Protein AF-A0A2D6VJ43-F1 (afdb_monomer)

Radius of gyration: 19.35 Å; Cα contacts (8 Å, |Δi|>4): 273; chains: 1; bounding box: 41×40×66 Å

Foldseek 3Di:
DDDDPFDKDWDWDADPVRDIDIDIDTDDPPDDDPPDPPDPPPPDPDDQDQQADFDQDVNFTQGLLGRFAADPVQWDAHPQQGIWHDDGRQWIQHPQQGIWGWRDDPDQKIWIADPVQGTWIDHSVGPVWTQRPVVRWIKGWDADPVRDIWIATPVVRDID

Sequence (160 aa):
GRALPALLINVKLSDEWNASIKKTFEIVVTAKPTAHDRNQTVDSNETITDGNQTVIEDGNFSAWWGTKKPSADGWVIDSAMGTFRPHENGWFYHLHLGWLYAAPIEDDSLWIWSKEHRWLWTRRDIFPFAYRSEDANWLYFFLRSDGSFHIFNYATESYE

Secondary structure (DSSP, 8-state):
------EEEEEEEE-TT--EEEEEEEEP--PPP--------S-S------TT--EEETTEEEBTTBS----TTS-EEETTTEEEEE-STTEEEETTTEEEEEEE-STTEEEEEETTTEEEEEETTTTTEEEETTTTEEEEEEE-TTS-EEEEETTTTEE-

Mean predicted aligned error: 11.47 Å

Structure (mmCIF, N/CA/C/O backbone):
data_AF-A0A2D6VJ43-F1
#
_entry.id   AF-A0A2D6VJ43-F1
#
loop_
_atom_site.group_PDB
_atom_site.id
_atom_site.type_symbol
_atom_site.label_atom_id
_atom_site.label_alt_id
_atom_site.label_comp_id
_atom_site.label_asym_id
_atom_site.label_entity_id
_atom_site.label_seq_id
_atom_site.pdbx_PDB_ins_code
_atom_site.Cartn_x
_atom_site.Cartn_y
_atom_site.Cartn_z
_atom_site.occupancy
_atom_site.B_iso_or_equiv
_atom_site.auth_seq_id
_atom_site.auth_comp_id
_atom_site.auth_asym_id
_atom_site.auth_atom_id
_atom_site.pdbx_PDB_model_num
ATOM 1 N N . GLY A 1 1 ? -8.266 14.993 -3.863 1.00 34.50 1 GLY A N 1
ATOM 2 C CA . GLY A 1 1 ? -8.352 13.648 -3.268 1.00 34.50 1 GLY A CA 1
ATOM 3 C C . GLY A 1 1 ? -9.810 13.319 -3.079 1.00 34.50 1 GLY A C 1
ATOM 4 O O . GLY A 1 1 ? -10.540 14.175 -2.597 1.00 34.50 1 GLY A O 1
ATOM 5 N N . ARG A 1 2 ? -10.264 12.153 -3.538 1.00 31.20 2 ARG A N 1
ATOM 6 C CA . ARG A 1 2 ? -11.651 11.724 -3.349 1.00 31.20 2 ARG A CA 1
ATOM 7 C C . ARG A 1 2 ? -11.779 11.299 -1.885 1.00 31.20 2 ARG A C 1
ATOM 9 O O . ARG A 1 2 ? -11.242 10.266 -1.510 1.00 31.20 2 ARG A O 1
ATOM 16 N N . ALA A 1 3 ? -12.394 12.132 -1.048 1.00 38.69 3 ALA A N 1
ATOM 17 C CA . ALA A 1 3 ? -12.787 11.701 0.286 1.00 38.69 3 ALA A CA 1
ATOM 18 C C . ALA A 1 3 ? -13.842 10.607 0.097 1.00 38.69 3 ALA A C 1
ATOM 20 O O . ALA A 1 3 ? -14.895 10.860 -0.495 1.00 38.69 3 ALA A O 1
ATOM 21 N N . LEU A 1 4 ? -13.531 9.379 0.511 1.00 47.34 4 LEU A N 1
ATOM 22 C CA . LEU A 1 4 ? -14.548 8.340 0.613 1.00 47.34 4 LEU A CA 1
ATOM 23 C C . LEU A 1 4 ? -15.606 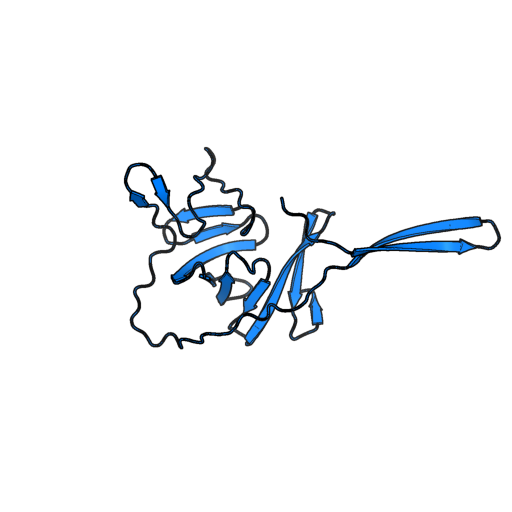8.817 1.622 1.00 47.34 4 LEU A C 1
ATOM 25 O O . LEU A 1 4 ? -15.256 9.537 2.562 1.00 47.34 4 LEU A O 1
ATOM 29 N N . PRO A 1 5 ? -16.891 8.472 1.442 1.00 45.47 5 PRO A N 1
ATOM 30 C CA . PRO A 1 5 ? -17.927 8.832 2.398 1.00 45.47 5 PRO A CA 1
ATOM 31 C C . PRO A 1 5 ? -17.664 8.098 3.721 1.00 45.47 5 PRO A C 1
ATOM 33 O O . PRO A 1 5 ? -18.101 6.968 3.916 1.00 45.47 5 PRO A O 1
ATOM 36 N N . ALA A 1 6 ? -16.920 8.731 4.626 1.00 50.88 6 ALA A N 1
ATOM 37 C CA . ALA A 1 6 ? -16.839 8.308 6.013 1.00 50.88 6 ALA A CA 1
ATOM 38 C C . ALA A 1 6 ? -18.153 8.716 6.682 1.00 50.88 6 ALA A C 1
ATOM 40 O O . ALA A 1 6 ? -18.485 9.903 6.755 1.00 50.88 6 ALA A O 1
ATOM 41 N N . LEU A 1 7 ? -18.929 7.738 7.146 1.00 66.12 7 LEU A N 1
ATOM 42 C CA . LEU A 1 7 ? -20.095 8.035 7.965 1.00 66.12 7 LEU A CA 1
ATOM 43 C C . LEU A 1 7 ? -19.584 8.410 9.359 1.00 66.12 7 LEU A C 1
ATOM 45 O O . LEU A 1 7 ? -18.997 7.590 10.057 1.00 66.12 7 LEU A O 1
ATOM 49 N N . LEU A 1 8 ? -19.783 9.661 9.761 1.00 72.50 8 LEU A N 1
ATOM 50 C CA . LEU A 1 8 ? -19.340 10.146 11.065 1.00 72.50 8 LEU A CA 1
ATOM 51 C C . LEU A 1 8 ? -20.417 9.879 12.118 1.00 72.50 8 LEU A C 1
ATOM 53 O O . LEU A 1 8 ? -21.515 10.432 12.040 1.00 72.50 8 LEU A O 1
ATOM 57 N N . ILE A 1 9 ? -20.093 9.087 13.140 1.00 78.25 9 ILE A N 1
ATOM 58 C CA . ILE A 1 9 ? -20.913 9.000 14.351 1.00 78.25 9 ILE A CA 1
ATOM 59 C C . ILE A 1 9 ? -20.396 10.019 15.354 1.00 78.25 9 ILE A C 1
ATOM 61 O O . ILE A 1 9 ? -19.268 9.926 15.827 1.00 78.25 9 ILE A O 1
ATOM 65 N N . ASN A 1 10 ? -21.257 10.955 15.742 1.00 83.50 10 ASN A N 1
ATOM 66 C CA . ASN A 1 10 ? -20.998 11.860 16.853 1.00 83.50 10 ASN A CA 1
ATOM 67 C C . ASN A 1 10 ? -21.674 11.316 18.114 1.00 83.50 10 ASN A C 1
ATOM 69 O O . ASN A 1 10 ? -22.899 11.324 18.214 1.00 83.50 10 ASN A O 1
ATOM 73 N N . VAL A 1 11 ? -20.883 10.867 19.085 1.00 85.31 11 VAL A N 1
ATOM 74 C CA . VAL A 1 11 ? -21.373 10.446 20.402 1.00 85.31 11 VAL A CA 1
ATOM 75 C C . VAL A 1 11 ? -21.175 11.594 21.382 1.00 85.31 11 VAL A C 1
ATOM 77 O O . VAL A 1 11 ? -20.062 12.100 21.536 1.00 85.31 11 VAL A O 1
ATOM 80 N N . LYS A 1 12 ? -22.252 12.002 22.059 1.00 90.62 12 LYS A N 1
ATOM 81 C CA . LYS A 1 12 ? -22.214 12.933 23.191 1.00 90.62 12 LYS A CA 1
ATOM 82 C C . LYS A 1 12 ? -22.754 12.216 24.422 1.00 90.62 12 LYS A C 1
ATOM 84 O O . LYS A 1 12 ? -23.893 11.763 24.407 1.00 90.62 12 LYS A O 1
ATOM 89 N N . LEU A 1 13 ? -21.954 12.152 25.477 1.00 85.38 13 LEU A N 1
ATOM 90 C CA . LEU A 1 13 ? -22.396 11.724 26.801 1.00 85.38 13 LEU A CA 1
ATOM 91 C C . LEU A 1 13 ? -22.519 12.962 27.677 1.00 85.38 13 LEU A C 1
ATOM 93 O O . LEU A 1 13 ? -21.617 13.800 27.660 1.00 85.38 13 LEU A O 1
ATOM 97 N N . SER A 1 14 ? -23.626 13.075 28.404 1.00 93.44 14 SER A N 1
ATOM 98 C CA . SER A 1 14 ? -23.884 14.171 29.335 1.00 93.44 14 SER A CA 1
ATOM 99 C C . SER A 1 14 ? -24.331 13.642 30.688 1.00 93.44 14 SER A C 1
ATOM 101 O O . SER A 1 14 ? -25.013 12.621 30.739 1.00 93.44 14 SER A O 1
ATOM 103 N N . ASP A 1 15 ? -23.954 14.341 31.755 1.00 92.19 15 ASP A N 1
ATOM 104 C CA . ASP A 1 15 ? -24.470 14.094 33.101 1.00 92.19 15 ASP A CA 1
ATOM 105 C C . ASP A 1 15 ? -25.664 15.011 33.430 1.00 92.19 15 ASP A C 1
ATOM 107 O O . ASP A 1 15 ? -26.100 15.837 32.621 1.00 92.19 15 ASP A O 1
ATOM 111 N N . GLU A 1 16 ? -26.201 14.855 34.638 1.00 92.81 16 GLU A N 1
ATOM 112 C CA . GLU A 1 16 ? -27.303 15.655 35.189 1.00 92.81 16 GLU A CA 1
ATOM 113 C C . GLU A 1 16 ? -26.938 17.130 35.449 1.00 92.81 16 GLU A C 1
ATOM 115 O O . GLU A 1 16 ? -27.825 17.976 35.552 1.00 92.81 16 GLU A O 1
ATOM 120 N N . TRP A 1 17 ? -25.642 17.458 35.478 1.00 90.50 17 TRP A N 1
ATOM 121 C CA . TRP A 1 17 ? -25.103 18.813 35.638 1.00 90.50 17 TRP A CA 1
ATOM 122 C C . TRP A 1 17 ? -24.768 19.476 34.296 1.00 90.50 17 TRP A C 1
ATOM 124 O O . TRP A 1 17 ? -24.182 20.560 34.263 1.00 90.50 17 TRP A O 1
ATOM 134 N N . ASN A 1 18 ? -25.169 18.851 33.182 1.00 82.38 18 ASN A N 1
ATOM 135 C CA . ASN A 1 18 ? -24.934 19.311 31.815 1.00 82.38 18 ASN A CA 1
ATOM 136 C C . ASN A 1 18 ? -23.444 19.353 31.412 1.00 82.38 18 ASN A C 1
ATOM 138 O O . ASN A 1 18 ? -23.092 19.945 30.384 1.00 82.38 18 ASN A O 1
ATOM 142 N N . ALA A 1 19 ? -22.557 18.690 32.160 1.00 86.44 19 ALA A N 1
ATOM 143 C CA . ALA A 1 19 ? -21.216 18.396 31.676 1.00 86.44 19 ALA A CA 1
ATOM 144 C C . ALA A 1 19 ? -21.323 17.421 30.499 1.00 86.44 19 ALA A C 1
ATOM 146 O O . ALA A 1 19 ? -22.258 16.620 30.421 1.00 86.44 19 ALA A O 1
ATOM 147 N N . SER A 1 20 ? -20.409 17.502 29.526 1.00 87.25 20 SER A N 1
ATOM 148 C CA . SER A 1 20 ? -20.459 16.585 28.388 1.00 87.25 20 SER A CA 1
ATOM 149 C C . SER A 1 20 ? -19.110 16.245 27.789 1.00 87.25 20 SER A C 1
ATOM 151 O O . SER A 1 20 ? -18.242 17.107 27.670 1.00 87.25 20 SER A O 1
ATOM 153 N N . ILE A 1 21 ? -18.992 15.002 27.331 1.00 85.00 21 ILE A N 1
ATOM 154 C CA . ILE A 1 21 ? -17.886 14.520 26.508 1.00 85.00 21 ILE A CA 1
ATOM 155 C C . ILE A 1 21 ? -18.438 14.249 25.113 1.00 85.00 21 ILE A C 1
ATOM 157 O O . ILE A 1 21 ? -19.462 13.581 24.961 1.00 85.00 21 ILE A O 1
ATOM 161 N N . LYS A 1 22 ? -17.760 14.774 24.090 1.00 91.56 22 LYS A N 1
ATOM 162 C CA . LYS A 1 22 ? -18.073 14.522 22.681 1.00 91.56 22 LYS A CA 1
ATOM 163 C C . LYS A 1 22 ? -16.939 13.732 22.048 1.00 91.56 22 LYS A C 1
ATOM 165 O O . LYS A 1 22 ? -15.775 14.082 22.232 1.00 91.56 22 LYS A O 1
ATOM 170 N N . LYS A 1 23 ? -17.278 12.703 21.280 1.00 83.81 23 LYS A N 1
ATOM 171 C CA . LYS A 1 23 ? -16.324 11.959 20.463 1.00 83.81 23 LYS A CA 1
ATOM 172 C C . LYS A 1 23 ? -16.930 11.656 19.104 1.00 83.81 23 LYS A C 1
ATOM 174 O O . LYS A 1 23 ? -18.084 11.242 19.016 1.00 83.81 23 LYS A O 1
ATOM 179 N N . THR A 1 24 ? -16.138 11.866 18.065 1.00 78.12 24 THR A N 1
ATOM 180 C CA . THR A 1 24 ? -16.507 11.530 16.694 1.00 78.12 24 THR A CA 1
ATOM 181 C C . THR A 1 24 ? -15.785 10.250 16.302 1.00 78.12 24 THR A C 1
ATOM 183 O O . THR A 1 24 ? -14.581 10.119 16.520 1.00 78.12 24 THR A O 1
ATOM 186 N N . PHE A 1 25 ? -16.534 9.297 15.762 1.00 72.69 25 PHE A N 1
ATOM 187 C CA . PHE A 1 25 ? -16.031 8.044 15.221 1.00 72.69 25 PHE A CA 1
ATOM 188 C C . PHE A 1 25 ? -16.254 8.048 13.713 1.00 72.69 25 PHE A C 1
ATOM 190 O O . PHE A 1 25 ? -17.344 8.373 13.245 1.00 72.69 25 PHE A O 1
ATOM 197 N N . GLU A 1 26 ? -15.227 7.684 12.960 1.00 68.56 26 GLU A N 1
ATOM 198 C CA . GLU A 1 26 ? -15.333 7.452 11.524 1.00 68.56 26 GLU A CA 1
ATOM 199 C C . GLU A 1 26 ? -15.789 6.006 11.295 1.00 68.56 26 GLU A C 1
ATOM 201 O O . GLU A 1 26 ? -15.111 5.071 11.719 1.00 68.56 26 GLU A O 1
ATOM 206 N N . ILE A 1 27 ? -16.934 5.815 10.635 1.00 61.84 27 ILE A N 1
ATOM 207 C CA . ILE A 1 27 ? -17.303 4.529 10.042 1.00 61.84 27 ILE A CA 1
ATOM 208 C C . ILE A 1 27 ? -16.808 4.530 8.604 1.00 61.84 27 ILE A C 1
ATOM 210 O O . ILE A 1 27 ? -17.242 5.337 7.776 1.00 61.84 27 ILE A O 1
ATOM 214 N N . VAL A 1 28 ? -15.946 3.567 8.304 1.00 55.34 28 VAL A N 1
ATOM 215 C CA . VAL A 1 28 ? -15.519 3.261 6.945 1.00 55.34 28 VAL A CA 1
ATOM 216 C C . VAL A 1 28 ? -16.342 2.075 6.454 1.00 55.34 28 VAL A C 1
ATOM 218 O O . VAL A 1 28 ? -16.359 1.026 7.092 1.00 55.34 28 VAL A O 1
ATOM 221 N N . VAL A 1 29 ? -17.059 2.244 5.341 1.00 54.62 29 VAL A N 1
ATOM 222 C CA . VAL A 1 29 ? -17.796 1.139 4.714 1.00 54.62 29 VAL A CA 1
ATOM 223 C C . VAL A 1 29 ? -16.791 0.228 4.013 1.00 54.62 29 VAL A C 1
ATOM 225 O O . VAL A 1 29 ? -16.261 0.558 2.957 1.00 54.62 29 VAL A O 1
ATOM 228 N N . THR A 1 30 ? -16.549 -0.926 4.620 1.00 54.28 30 THR A N 1
ATOM 229 C CA . THR A 1 30 ? -15.620 -1.978 4.199 1.00 54.28 30 THR A CA 1
ATOM 230 C C . THR A 1 30 ? -16.365 -3.088 3.449 1.00 54.28 30 THR A C 1
ATOM 232 O O . THR A 1 30 ? -16.191 -4.270 3.701 1.00 54.28 30 THR A O 1
ATOM 235 N N . ALA A 1 31 ? -17.292 -2.753 2.550 1.00 55.75 31 ALA A N 1
ATOM 236 C CA . ALA A 1 31 ? -17.914 -3.797 1.736 1.00 55.75 31 ALA A CA 1
ATOM 237 C C . ALA A 1 31 ? -16.877 -4.319 0.732 1.00 55.75 31 ALA A C 1
ATOM 239 O O . ALA A 1 31 ? -16.343 -3.536 -0.055 1.00 55.75 31 ALA A O 1
ATOM 240 N N . LYS A 1 32 ? -16.598 -5.630 0.751 1.00 58.59 32 LYS A N 1
ATOM 241 C CA . LYS A 1 32 ? -15.733 -6.265 -0.251 1.00 58.59 32 LYS A CA 1
ATOM 242 C C . LYS A 1 32 ? -16.232 -5.927 -1.667 1.00 58.59 32 LYS A C 1
ATOM 244 O O . LYS A 1 32 ? -17.449 -5.966 -1.890 1.00 58.59 32 LYS A O 1
ATOM 249 N N . PRO A 1 33 ? -15.346 -5.628 -2.631 1.00 61.38 33 PRO A N 1
ATOM 250 C CA . PRO A 1 33 ? -15.766 -5.449 -4.011 1.00 61.38 33 PRO A CA 1
ATOM 251 C C . PRO A 1 33 ? -16.478 -6.716 -4.495 1.00 61.38 33 PRO A C 1
ATOM 253 O O . PRO A 1 33 ? -15.995 -7.829 -4.288 1.00 61.38 33 PRO A O 1
ATOM 256 N N . THR A 1 34 ? -17.615 -6.570 -5.173 1.00 55.84 34 THR A N 1
ATOM 257 C CA . THR A 1 34 ? -18.181 -7.643 -6.007 1.00 55.84 34 THR A CA 1
ATOM 258 C C . THR A 1 34 ? -17.445 -7.628 -7.346 1.00 55.84 34 THR A C 1
ATOM 260 O O . THR A 1 34 ? -18.027 -7.391 -8.399 1.00 55.84 34 THR A O 1
ATOM 263 N N . ALA A 1 35 ? -16.122 -7.796 -7.305 1.00 53.78 35 ALA A N 1
ATOM 264 C CA . ALA A 1 35 ? -15.359 -8.035 -8.517 1.00 53.78 35 ALA A CA 1
ATOM 265 C C . ALA A 1 35 ? -15.730 -9.439 -9.005 1.00 53.78 35 ALA A C 1
ATOM 267 O O . ALA A 1 35 ? -15.679 -10.408 -8.247 1.00 53.78 35 ALA A O 1
ATOM 268 N N . HIS A 1 36 ? -16.202 -9.541 -10.244 1.00 43.81 36 HIS A N 1
ATOM 269 C CA . HIS A 1 36 ? -16.410 -10.834 -10.873 1.00 43.81 36 HIS A CA 1
ATOM 270 C C . HIS A 1 36 ? -15.021 -11.359 -11.239 1.00 43.81 36 HIS A C 1
ATOM 272 O O . HIS A 1 36 ? -14.414 -10.849 -12.180 1.00 43.81 36 HIS A O 1
ATOM 278 N N . ASP A 1 37 ? -14.504 -12.321 -10.473 1.00 42.88 37 ASP A N 1
ATOM 279 C CA . ASP A 1 37 ? -13.270 -13.024 -10.818 1.00 42.88 37 ASP A CA 1
ATOM 280 C C . ASP A 1 37 ? -13.470 -13.707 -12.173 1.00 42.88 37 ASP A C 1
ATOM 282 O O . ASP A 1 37 ? -14.037 -14.796 -12.280 1.00 42.88 37 ASP A O 1
ATOM 286 N N . ARG A 1 38 ? -12.967 -13.088 -13.241 1.00 39.94 38 ARG A N 1
ATOM 287 C CA . ARG A 1 38 ? -12.494 -13.856 -14.388 1.00 39.94 38 ARG A CA 1
ATOM 288 C C . ARG A 1 38 ? -11.145 -14.426 -13.979 1.00 39.94 38 ARG A C 1
ATOM 290 O O . ARG A 1 38 ? -10.110 -13.905 -14.367 1.00 39.94 38 ARG A O 1
ATOM 297 N N . ASN A 1 39 ? -11.170 -15.471 -13.153 1.00 38.62 39 ASN A N 1
ATOM 298 C CA . ASN A 1 39 ? -9.992 -16.281 -12.875 1.00 38.62 39 ASN A CA 1
ATOM 299 C C . ASN A 1 39 ? -9.491 -16.877 -14.197 1.00 38.62 39 ASN A C 1
ATOM 301 O O . ASN A 1 39 ? -9.918 -17.958 -14.600 1.00 38.62 39 ASN A O 1
ATOM 305 N N . GLN A 1 40 ? -8.581 -16.181 -14.875 1.00 40.84 40 GLN A N 1
ATOM 306 C CA . GLN A 1 40 ? -7.550 -16.853 -15.643 1.00 40.84 40 GLN A CA 1
ATOM 307 C C . GLN A 1 40 ? -6.489 -17.275 -14.632 1.00 40.84 40 GLN A C 1
ATOM 309 O O . GLN A 1 40 ? -5.693 -16.479 -14.144 1.00 40.84 40 GLN A O 1
ATOM 314 N N . THR A 1 41 ? -6.537 -18.554 -14.272 1.00 38.56 41 THR A N 1
ATOM 315 C CA . THR A 1 41 ? -5.365 -19.298 -13.814 1.00 38.56 41 THR A CA 1
ATOM 316 C C . THR A 1 41 ? -4.181 -18.920 -14.699 1.00 38.56 41 THR A C 1
ATOM 318 O O . THR A 1 41 ? -4.197 -19.217 -15.895 1.00 38.56 41 THR A O 1
ATOM 321 N N . VAL A 1 42 ? -3.185 -18.240 -14.132 1.00 47.56 42 VAL A N 1
ATOM 322 C CA . VAL A 1 42 ? -1.952 -17.879 -14.838 1.00 47.56 42 VAL A CA 1
ATOM 323 C C . VAL A 1 42 ? -1.056 -19.118 -14.899 1.00 47.56 42 VAL A C 1
ATOM 325 O O . VAL A 1 42 ? -0.054 -19.213 -14.204 1.00 47.56 42 VAL A O 1
ATOM 328 N N . ASP A 1 43 ? -1.462 -20.071 -15.737 1.00 43.53 43 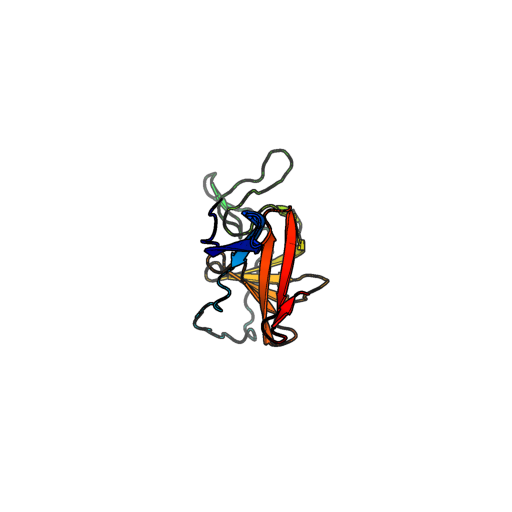ASP A N 1
ATOM 329 C CA . ASP A 1 43 ? -0.577 -21.076 -16.344 1.00 43.53 43 ASP A CA 1
ATOM 330 C C . ASP A 1 43 ? -0.298 -20.721 -17.821 1.00 43.53 43 ASP A C 1
ATOM 332 O O . ASP A 1 43 ? 0.227 -21.524 -18.595 1.00 43.53 43 ASP A O 1
ATOM 336 N N . SER A 1 44 ? -0.647 -19.500 -18.231 1.00 39.94 44 SER A N 1
ATOM 337 C CA . SER A 1 44 ? -0.364 -18.973 -19.558 1.00 39.94 44 SER A CA 1
ATOM 338 C C . SER A 1 44 ? 1.005 -18.304 -19.550 1.00 39.94 44 SER A C 1
ATOM 340 O O . SER A 1 44 ? 1.310 -17.461 -18.713 1.00 39.94 44 SER A O 1
ATOM 342 N N . ASN A 1 45 ? 1.813 -18.664 -20.532 1.00 39.59 45 ASN A N 1
ATOM 343 C CA . ASN A 1 45 ? 3.038 -18.028 -21.012 1.00 39.59 45 ASN A CA 1
ATOM 344 C C . ASN A 1 45 ? 2.857 -16.560 -21.473 1.00 39.59 45 ASN A C 1
ATOM 346 O O . ASN A 1 45 ? 3.403 -16.154 -22.500 1.00 39.59 45 ASN A O 1
ATOM 350 N N . GLU A 1 46 ? 2.103 -15.760 -20.723 1.00 46.09 46 GLU A N 1
ATOM 351 C CA . GLU A 1 46 ? 1.925 -14.335 -20.958 1.00 46.09 46 GLU A CA 1
ATOM 352 C C . GLU A 1 46 ? 3.179 -13.569 -20.547 1.00 46.09 46 GLU A C 1
ATOM 354 O O . GLU A 1 46 ? 3.832 -13.840 -19.535 1.00 46.09 46 GLU A O 1
ATOM 359 N N . THR A 1 47 ? 3.561 -12.625 -21.399 1.00 41.06 47 THR A N 1
ATOM 360 C CA . THR A 1 47 ? 4.756 -11.816 -21.191 1.00 41.06 47 THR A CA 1
ATOM 361 C C . THR A 1 47 ? 4.454 -10.854 -20.052 1.00 41.06 47 THR A C 1
ATOM 363 O O . THR A 1 47 ? 3.739 -9.880 -20.260 1.00 41.06 47 THR A O 1
ATOM 366 N N . ILE A 1 48 ? 4.975 -11.126 -18.852 1.00 47.12 48 ILE A N 1
ATOM 367 C CA . ILE A 1 48 ? 4.983 -10.156 -17.751 1.00 47.12 48 ILE A CA 1
ATOM 368 C C . ILE A 1 48 ? 5.679 -8.906 -18.294 1.00 47.12 48 ILE A C 1
ATOM 370 O O . ILE A 1 48 ? 6.897 -8.899 -18.486 1.00 47.12 48 ILE A O 1
ATOM 374 N N . THR A 1 49 ? 4.907 -7.873 -18.626 1.00 51.44 49 THR A N 1
ATOM 375 C CA . THR A 1 49 ? 5.468 -6.594 -19.056 1.00 51.44 49 THR A CA 1
ATOM 376 C C . THR A 1 49 ? 6.246 -6.017 -17.887 1.00 51.44 49 THR A C 1
ATOM 378 O O . THR A 1 49 ? 5.698 -5.887 -16.791 1.00 51.44 49 THR A O 1
ATOM 381 N N . ASP A 1 50 ? 7.524 -5.701 -18.106 1.00 49.06 50 ASP A N 1
ATOM 382 C CA . ASP A 1 50 ? 8.370 -5.107 -17.075 1.00 49.06 50 ASP A CA 1
ATOM 383 C C . ASP A 1 50 ? 7.686 -3.843 -16.532 1.00 49.06 50 ASP A C 1
ATOM 385 O O . ASP A 1 50 ? 7.376 -2.904 -17.274 1.00 49.06 50 ASP A O 1
ATOM 389 N N . GLY A 1 51 ? 7.372 -3.872 -15.235 1.00 56.66 51 GLY A N 1
ATOM 390 C CA . GLY A 1 51 ? 6.348 -3.057 -14.579 1.00 56.66 51 GLY A CA 1
ATOM 391 C C . GLY A 1 51 ? 6.684 -1.579 -14.415 1.00 56.66 51 GLY A C 1
ATOM 392 O O . GLY A 1 51 ? 6.195 -0.936 -13.494 1.00 56.66 51 GLY A O 1
ATOM 393 N N . ASN A 1 52 ? 7.540 -1.018 -15.263 1.00 58.19 52 ASN A N 1
ATOM 394 C CA . ASN A 1 52 ? 7.789 0.417 -15.324 1.00 58.19 52 ASN A CA 1
ATOM 395 C C . ASN A 1 52 ? 8.180 0.903 -16.734 1.00 58.19 52 ASN A C 1
ATOM 397 O O . ASN A 1 52 ? 8.904 1.890 -16.879 1.00 58.19 52 ASN A O 1
ATOM 401 N N . GLN A 1 53 ? 7.751 0.217 -17.798 1.00 60.03 53 GLN A N 1
ATOM 402 C CA . GLN A 1 53 ? 8.016 0.724 -19.143 1.00 60.03 53 GLN A CA 1
ATOM 403 C C . GLN A 1 53 ? 7.248 2.026 -19.378 1.00 60.03 53 GLN A C 1
ATOM 405 O O . GLN A 1 53 ? 6.021 2.060 -19.440 1.00 60.03 53 GLN A O 1
ATOM 410 N N . THR A 1 54 ? 8.014 3.110 -19.480 1.00 63.44 54 THR A N 1
ATOM 411 C CA . THR A 1 54 ? 7.512 4.429 -19.846 1.00 63.44 54 THR A CA 1
ATOM 412 C C . THR A 1 54 ? 7.621 4.558 -21.352 1.00 63.44 54 THR A C 1
ATOM 414 O O . THR A 1 54 ? 8.702 4.773 -21.899 1.00 63.44 54 THR A O 1
ATOM 417 N N . VAL A 1 55 ? 6.504 4.366 -22.045 1.00 61.12 55 VAL A N 1
ATOM 418 C CA . VAL A 1 55 ? 6.481 4.540 -23.497 1.00 61.12 55 VAL A CA 1
ATOM 419 C C . VAL A 1 55 ? 6.130 5.991 -23.789 1.00 61.12 55 VAL A C 1
ATOM 421 O O . VAL A 1 55 ? 5.186 6.541 -23.217 1.00 61.12 55 VAL A O 1
ATOM 424 N N . ILE A 1 56 ? 6.928 6.623 -24.649 1.00 60.97 56 ILE A N 1
ATOM 425 C CA . ILE A 1 56 ? 6.626 7.932 -25.225 1.00 60.97 56 ILE A CA 1
ATOM 426 C C . ILE A 1 56 ? 6.163 7.690 -26.665 1.00 60.97 56 ILE A C 1
ATOM 428 O O . ILE A 1 56 ? 6.965 7.774 -27.591 1.00 60.97 56 ILE A O 1
ATOM 432 N N . GLU A 1 57 ? 4.886 7.355 -26.853 1.00 56.38 57 GLU A N 1
ATOM 433 C CA . GLU A 1 57 ? 4.267 7.321 -28.187 1.00 56.38 57 GLU A CA 1
ATOM 434 C C . GLU A 1 57 ? 3.798 8.738 -28.528 1.00 56.38 57 GLU A C 1
ATOM 436 O O . GLU A 1 57 ? 3.071 9.358 -27.749 1.00 56.38 57 GLU A O 1
ATOM 441 N N . ASP A 1 58 ? 4.278 9.304 -29.637 1.00 62.09 58 ASP A N 1
ATOM 442 C CA . ASP A 1 58 ? 3.907 10.644 -30.123 1.00 62.09 58 ASP A CA 1
ATOM 443 C C . ASP A 1 58 ? 4.020 11.782 -29.079 1.00 62.09 58 ASP A C 1
ATOM 445 O O . ASP A 1 58 ? 3.296 12.778 -29.112 1.00 62.09 58 ASP A O 1
ATOM 449 N N . GLY A 1 59 ? 4.953 11.653 -28.125 1.00 65.50 59 GLY A N 1
ATOM 450 C CA . GLY A 1 59 ? 5.174 12.629 -27.048 1.00 65.50 59 GLY A CA 1
ATOM 451 C C . GLY A 1 59 ? 4.301 12.431 -25.802 1.00 65.50 59 GLY A C 1
ATOM 452 O O . GLY A 1 59 ? 4.458 13.171 -24.819 1.00 65.50 59 GLY A O 1
ATOM 453 N N . ASN A 1 60 ? 3.420 11.429 -25.801 1.00 73.56 60 ASN A N 1
ATOM 454 C CA . ASN A 1 60 ? 2.544 11.122 -24.682 1.00 73.56 60 ASN A CA 1
ATOM 455 C C . ASN A 1 60 ? 3.174 10.068 -23.765 1.00 73.56 60 ASN A C 1
ATOM 457 O O . ASN A 1 60 ? 3.627 9.027 -24.220 1.00 73.56 60 ASN A O 1
ATOM 461 N N . PHE A 1 61 ? 3.223 10.353 -22.466 1.00 80.69 61 PHE A N 1
ATOM 462 C CA . PHE A 1 61 ? 3.792 9.445 -21.468 1.00 80.69 61 PHE A CA 1
ATOM 463 C C . PHE A 1 61 ? 2.751 8.404 -21.067 1.00 80.69 61 PHE A C 1
ATOM 465 O O . PHE A 1 61 ? 1.641 8.788 -20.703 1.00 80.69 61 PHE A O 1
ATOM 472 N N . SER A 1 62 ? 3.120 7.126 -21.082 1.00 84.12 62 SER A N 1
ATOM 473 C CA . SER A 1 62 ? 2.275 6.023 -20.618 1.00 84.12 62 SER A CA 1
ATOM 474 C C . SER A 1 62 ? 3.049 5.100 -19.681 1.00 84.12 62 SER A C 1
ATOM 476 O O . SER A 1 62 ? 4.199 4.770 -19.961 1.00 84.12 62 SER A O 1
ATOM 478 N N . ALA A 1 63 ? 2.419 4.702 -18.577 1.00 88.00 63 ALA A N 1
ATOM 479 C CA . ALA A 1 63 ? 2.910 3.727 -17.606 1.00 88.00 63 ALA A CA 1
ATOM 480 C C . ALA A 1 63 ? 1.720 2.957 -16.999 1.00 88.00 63 ALA A C 1
ATOM 482 O O . ALA A 1 63 ? 0.570 3.356 -17.188 1.00 88.00 63 ALA A O 1
ATOM 483 N N . TRP A 1 64 ? 1.961 1.908 -16.200 1.00 86.56 64 TRP A N 1
ATOM 484 C CA . TRP A 1 64 ? 0.875 1.142 -15.553 1.00 86.56 64 TRP A CA 1
ATOM 485 C C . TRP A 1 64 ? 0.003 1.990 -14.619 1.00 86.56 64 TRP A C 1
ATOM 487 O O . TRP A 1 64 ? -1.160 1.683 -14.375 1.00 86.56 64 TRP A O 1
ATOM 497 N N . TRP A 1 65 ? 0.545 3.093 -14.095 1.00 88.25 65 TRP A N 1
ATOM 498 C CA . TRP A 1 65 ? -0.218 4.038 -13.286 1.00 88.25 65 TRP A CA 1
ATOM 499 C C . TRP A 1 65 ? -0.906 5.131 -14.119 1.00 88.25 65 TRP A C 1
ATOM 501 O O . TRP A 1 65 ? -1.396 6.111 -13.546 1.00 88.25 65 TRP A O 1
ATOM 511 N N . GLY A 1 66 ? -0.962 4.978 -15.440 1.00 87.56 66 GLY A N 1
ATOM 512 C CA . GLY A 1 66 ? -1.585 5.896 -16.385 1.00 87.56 66 GLY A CA 1
ATOM 513 C C . GLY A 1 66 ? -0.606 6.897 -16.997 1.00 87.56 66 GLY A C 1
ATOM 514 O O . GLY A 1 66 ? 0.607 6.703 -17.021 1.00 87.56 66 GLY A O 1
ATOM 515 N N . THR A 1 67 ? -1.140 8.017 -17.484 1.00 87.88 67 THR A N 1
ATOM 516 C CA . THR A 1 67 ? -0.385 9.010 -18.272 1.00 87.88 67 THR A CA 1
ATOM 517 C C . THR A 1 67 ? 0.270 10.113 -17.437 1.00 87.88 67 THR A C 1
ATOM 519 O O . THR A 1 67 ? 0.795 11.106 -17.952 1.00 87.88 67 THR A O 1
ATOM 522 N N . LYS A 1 68 ? 0.238 9.973 -16.108 1.00 87.38 68 LYS A N 1
ATOM 523 C CA . LYS A 1 68 ? 0.712 11.003 -15.186 1.00 87.38 68 LYS A CA 1
ATOM 524 C C . LYS A 1 68 ? 2.228 10.950 -15.053 1.00 87.38 68 LYS A C 1
ATOM 526 O O . LYS A 1 68 ? 2.778 10.025 -14.457 1.00 87.38 68 LYS A O 1
ATOM 531 N N . LYS A 1 69 ? 2.891 11.991 -15.556 1.00 88.12 69 LYS A N 1
ATOM 532 C CA . LYS A 1 69 ? 4.341 12.153 -15.423 1.00 88.12 69 LYS A CA 1
ATOM 533 C C . LYS A 1 69 ? 4.741 12.344 -13.949 1.00 88.12 69 LYS A C 1
ATOM 535 O O . LYS A 1 69 ? 4.049 13.080 -13.232 1.00 88.12 69 LYS A O 1
ATOM 540 N N . PRO A 1 70 ? 5.846 11.723 -13.499 1.00 91.38 70 PRO A N 1
ATOM 541 C CA . PRO A 1 70 ? 6.458 12.044 -12.214 1.00 91.38 70 PRO A CA 1
ATOM 542 C C . PRO A 1 70 ? 6.826 13.533 -12.110 1.00 91.38 70 PRO A C 1
ATOM 544 O O . PRO A 1 70 ? 7.101 14.188 -13.118 1.00 91.38 70 PRO A O 1
ATOM 547 N N . SER A 1 71 ? 6.832 14.073 -10.890 1.00 92.62 71 SER A N 1
ATOM 548 C CA . SER A 1 71 ? 7.344 15.416 -10.599 1.00 92.62 71 SER A CA 1
ATOM 549 C C . SER A 1 71 ? 8.858 15.504 -10.838 1.00 92.62 71 SER A C 1
ATOM 551 O O . SER A 1 71 ? 9.516 14.493 -11.080 1.00 92.62 71 SER A O 1
ATOM 553 N N . ALA A 1 72 ? 9.433 16.706 -10.717 1.00 90.75 72 ALA A N 1
ATOM 554 C CA . ALA A 1 72 ? 10.883 16.906 -10.824 1.00 90.75 72 ALA A CA 1
ATOM 555 C C . ALA A 1 72 ? 11.687 16.035 -9.832 1.00 90.75 72 ALA A C 1
ATOM 557 O O . ALA A 1 72 ? 12.765 15.556 -10.169 1.00 90.75 72 ALA A O 1
ATOM 558 N N . ASP A 1 73 ? 11.124 15.761 -8.652 1.00 91.81 73 ASP A N 1
ATOM 559 C CA . ASP A 1 73 ? 11.732 14.906 -7.620 1.00 91.81 73 ASP A CA 1
ATOM 560 C C . ASP A 1 73 ? 11.437 13.400 -7.827 1.00 91.81 73 ASP A C 1
ATOM 562 O O . ASP A 1 73 ? 11.859 12.536 -7.047 1.00 91.81 73 ASP A O 1
ATOM 566 N N . GLY A 1 74 ? 10.698 13.067 -8.889 1.00 91.69 74 GLY A N 1
ATOM 567 C CA . GLY A 1 74 ? 10.326 11.708 -9.273 1.00 91.69 74 GLY A CA 1
ATOM 568 C C . GLY A 1 74 ? 9.047 11.181 -8.619 1.00 91.69 74 GLY A C 1
ATOM 569 O O . GLY A 1 74 ? 8.735 10.008 -8.782 1.00 91.69 74 GLY A O 1
ATOM 570 N N . TRP A 1 75 ? 8.287 12.003 -7.890 1.00 95.88 75 TRP A N 1
ATOM 571 C CA . TRP A 1 75 ? 7.056 11.555 -7.230 1.00 95.88 75 TRP A CA 1
ATOM 572 C C . TRP A 1 75 ? 5.846 11.601 -8.161 1.00 95.88 75 TRP A C 1
ATOM 574 O O . TRP A 1 75 ? 5.603 12.585 -8.859 1.00 95.88 75 TRP A O 1
ATOM 584 N N . VAL A 1 76 ? 5.024 10.562 -8.104 1.00 93.94 76 VAL A N 1
ATOM 585 C CA . VAL A 1 76 ? 3.697 10.500 -8.707 1.00 93.94 76 VAL A CA 1
ATOM 586 C C . VAL A 1 76 ? 2.667 10.668 -7.595 1.00 93.94 76 VAL A C 1
ATOM 588 O O . VAL A 1 76 ? 2.680 9.948 -6.601 1.00 93.94 76 VAL A O 1
ATOM 591 N N . ILE A 1 77 ? 1.771 11.639 -7.764 1.00 92.69 77 ILE A N 1
ATOM 592 C CA . ILE A 1 77 ? 0.596 11.822 -6.901 1.00 92.69 77 ILE A CA 1
ATOM 593 C C . ILE A 1 77 ? -0.614 11.373 -7.700 1.00 92.69 77 ILE A C 1
ATOM 595 O O . ILE A 1 77 ? -1.043 12.099 -8.602 1.00 92.69 77 ILE A O 1
ATOM 599 N N . ASP A 1 78 ? -1.144 10.201 -7.390 1.00 88.50 78 ASP A N 1
ATOM 600 C CA . ASP A 1 78 ? -2.287 9.619 -8.070 1.00 88.50 78 ASP A CA 1
ATOM 601 C C . ASP A 1 78 ? -3.508 9.510 -7.150 1.00 88.50 78 ASP A C 1
ATOM 603 O O . ASP A 1 78 ? -3.399 9.241 -5.956 1.00 88.50 78 ASP A O 1
ATOM 607 N N . SER A 1 79 ? -4.701 9.741 -7.700 1.00 85.12 79 SER A N 1
ATOM 608 C CA . SER A 1 79 ? -5.931 9.681 -6.906 1.00 85.12 79 SER A CA 1
ATOM 609 C C . SER A 1 79 ? -6.411 8.263 -6.624 1.00 85.12 79 SER A C 1
ATOM 611 O O . SER A 1 79 ? -7.221 8.102 -5.716 1.00 85.12 79 SER A O 1
ATOM 613 N N . ALA A 1 80 ? -5.978 7.281 -7.417 1.00 86.00 80 ALA A N 1
ATOM 614 C CA . ALA A 1 80 ? -6.358 5.889 -7.246 1.00 86.00 80 ALA A CA 1
ATOM 615 C C . ALA A 1 80 ? -5.301 5.127 -6.451 1.00 86.00 80 ALA A C 1
ATOM 617 O O . ALA A 1 80 ? -5.638 4.532 -5.446 1.00 86.00 80 ALA A O 1
ATOM 618 N N . MET A 1 81 ? -4.029 5.218 -6.835 1.00 88.19 81 MET A N 1
ATOM 619 C CA . MET A 1 81 ? -2.923 4.459 -6.233 1.0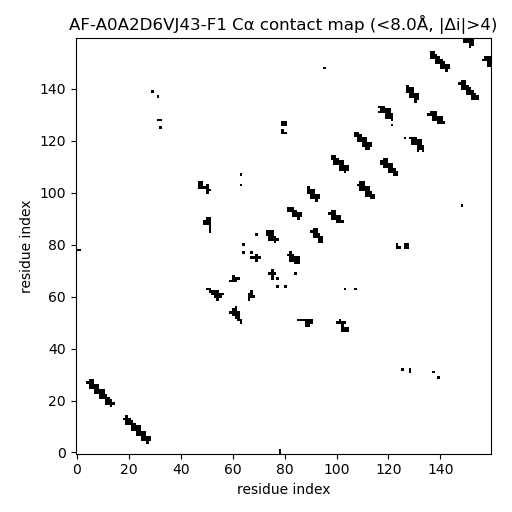0 88.19 81 MET A CA 1
ATOM 620 C C . MET A 1 81 ? -2.141 5.235 -5.163 1.00 88.19 81 MET A C 1
ATOM 622 O O . MET A 1 81 ? -1.130 4.751 -4.666 1.00 88.19 81 MET A O 1
ATOM 626 N N . GLY A 1 82 ? -2.570 6.450 -4.814 1.00 89.62 82 GLY A N 1
ATOM 627 C CA . GLY A 1 82 ? -1.910 7.277 -3.806 1.00 89.62 82 GLY A CA 1
ATOM 628 C C . GLY A 1 82 ? -0.614 7.932 -4.292 1.00 89.62 82 GLY A C 1
ATOM 629 O O . GLY A 1 82 ? -0.440 8.240 -5.472 1.00 89.62 82 GLY A O 1
ATOM 630 N N . THR A 1 83 ? 0.292 8.203 -3.352 1.00 93.19 83 THR A N 1
ATOM 631 C CA . THR A 1 83 ? 1.565 8.883 -3.624 1.00 93.19 83 THR A CA 1
ATOM 632 C C . THR A 1 83 ? 2.705 7.880 -3.604 1.00 93.19 83 THR A C 1
ATOM 634 O O . THR A 1 83 ? 2.918 7.196 -2.602 1.00 93.19 83 THR A O 1
ATOM 637 N N . PHE A 1 84 ? 3.471 7.819 -4.686 1.00 94.62 84 PHE A N 1
ATOM 638 C CA . PHE A 1 84 ? 4.580 6.884 -4.816 1.00 94.62 84 PHE A CA 1
ATOM 639 C C . PHE A 1 84 ? 5.674 7.412 -5.739 1.00 94.62 84 PHE A C 1
ATOM 641 O O . PHE A 1 84 ? 5.467 8.344 -6.513 1.00 94.62 84 PHE A O 1
ATOM 648 N N . ARG A 1 85 ? 6.856 6.811 -5.652 1.00 95.44 85 ARG A N 1
ATOM 649 C CA . ARG A 1 85 ? 8.012 7.116 -6.488 1.00 95.44 85 ARG A CA 1
ATOM 650 C C . ARG A 1 85 ? 8.386 5.87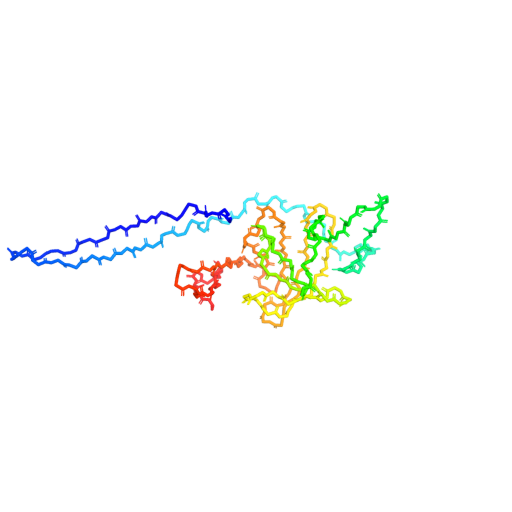1 -7.293 1.00 95.44 85 ARG A C 1
ATOM 652 O O . ARG A 1 85 ? 8.860 4.910 -6.685 1.00 95.44 85 ARG A O 1
ATOM 659 N N . PRO A 1 86 ? 8.140 5.837 -8.614 1.00 93.12 86 PRO A N 1
ATOM 660 C CA . PRO A 1 86 ? 8.565 4.724 -9.452 1.00 93.12 86 PRO A CA 1
ATOM 661 C C . PRO A 1 86 ? 10.095 4.639 -9.524 1.00 93.12 86 PRO A C 1
ATOM 663 O O . PRO A 1 86 ? 10.795 5.652 -9.502 1.00 93.12 86 PRO A O 1
ATOM 666 N N . HIS A 1 87 ? 10.595 3.413 -9.613 1.00 90.81 87 HIS A N 1
ATOM 667 C CA . HIS A 1 87 ? 11.997 3.040 -9.756 1.00 90.81 87 HIS A CA 1
ATOM 668 C C . HIS A 1 87 ? 12.150 2.028 -10.900 1.00 90.81 87 HIS A C 1
ATOM 670 O O . HIS A 1 87 ? 11.176 1.510 -11.439 1.00 90.81 87 HIS A O 1
ATOM 676 N N . GLU A 1 88 ? 13.382 1.774 -11.322 1.00 81.31 88 GLU A N 1
ATOM 677 C CA . GLU A 1 88 ? 13.669 0.837 -12.412 1.00 81.31 88 GLU A CA 1
ATOM 678 C C . GLU A 1 88 ? 13.200 -0.594 -12.092 1.00 81.31 88 GLU A C 1
ATOM 680 O O . GLU A 1 88 ? 13.080 -0.980 -10.925 1.00 81.31 88 GLU A O 1
ATOM 685 N N . ASN A 1 89 ? 12.979 -1.393 -13.141 1.00 83.56 89 ASN A N 1
ATOM 686 C CA . ASN A 1 89 ? 12.639 -2.817 -13.052 1.00 83.56 89 ASN A CA 1
ATOM 687 C C . ASN A 1 89 ? 11.381 -3.086 -12.206 1.00 83.56 89 ASN A C 1
ATOM 689 O O . ASN A 1 89 ? 11.417 -3.902 -11.289 1.00 83.56 89 ASN A O 1
ATOM 693 N N . GLY A 1 90 ? 10.301 -2.332 -12.428 1.00 87.19 90 GLY A N 1
ATOM 694 C CA . GLY A 1 90 ? 8.998 -2.547 -11.780 1.00 87.19 90 GLY A CA 1
ATOM 695 C C . GLY A 1 90 ? 8.895 -2.175 -10.296 1.00 87.19 90 GLY A C 1
ATOM 696 O O . GLY A 1 90 ? 7.797 -2.200 -9.740 1.00 87.19 90 GLY A O 1
ATOM 697 N N . TRP A 1 91 ? 9.988 -1.792 -9.634 1.00 93.62 91 TRP A N 1
ATOM 698 C CA . TRP A 1 91 ? 9.937 -1.355 -8.239 1.00 93.62 91 TRP A CA 1
ATOM 699 C C . TRP A 1 91 ? 9.376 0.055 -8.103 1.00 93.62 91 TRP A C 1
ATOM 701 O O . TRP A 1 91 ? 9.589 0.926 -8.940 1.00 93.62 91 TRP A O 1
ATOM 711 N N . PHE A 1 92 ? 8.702 0.319 -6.993 1.00 94.75 92 PHE A N 1
ATOM 712 C CA . PHE A 1 92 ? 8.298 1.657 -6.599 1.00 94.75 92 PHE A CA 1
ATOM 713 C C . PHE A 1 92 ? 8.250 1.774 -5.079 1.00 94.75 92 PHE A C 1
ATOM 715 O O . PHE A 1 92 ? 8.009 0.806 -4.357 1.00 94.75 92 PHE A O 1
ATOM 722 N N . TYR A 1 93 ? 8.492 2.983 -4.585 1.00 95.38 93 TYR A N 1
ATOM 723 C CA . TYR A 1 93 ? 8.341 3.301 -3.174 1.00 95.38 93 TYR A CA 1
ATOM 724 C C . TYR A 1 93 ? 7.008 4.015 -2.961 1.00 95.38 93 TYR A C 1
ATOM 726 O O . TYR A 1 93 ? 6.833 5.156 -3.390 1.00 95.38 93 TYR A O 1
ATOM 734 N N . HIS A 1 94 ? 6.055 3.353 -2.315 1.00 94.62 94 HIS A N 1
ATOM 735 C CA . HIS A 1 94 ? 4.768 3.931 -1.953 1.00 94.62 94 HIS A CA 1
ATOM 736 C C . HIS A 1 94 ? 4.851 4.604 -0.584 1.00 94.62 94 HIS A C 1
ATOM 738 O O . HIS A 1 94 ? 5.346 4.016 0.376 1.00 94.62 94 HIS A O 1
ATOM 744 N N . LEU A 1 95 ? 4.324 5.827 -0.472 1.00 93.31 95 LEU A N 1
ATOM 745 C CA . LEU A 1 95 ? 4.511 6.685 0.703 1.00 93.31 95 LEU A CA 1
ATOM 746 C C . LEU A 1 95 ? 4.114 6.008 2.026 1.00 93.31 95 LEU A C 1
ATOM 748 O O . LEU A 1 95 ? 4.782 6.218 3.032 1.00 93.31 95 LEU A O 1
ATOM 752 N N . HIS A 1 96 ? 3.061 5.185 2.008 1.00 91.00 96 HIS A N 1
ATOM 753 C CA . HIS A 1 96 ? 2.548 4.500 3.201 1.00 91.00 96 HIS A CA 1
ATOM 754 C C . HIS A 1 96 ? 2.832 2.992 3.244 1.00 91.00 96 HIS A C 1
ATOM 756 O O . HIS A 1 96 ? 2.728 2.397 4.306 1.00 91.00 96 HIS A O 1
ATOM 762 N N . LEU A 1 97 ? 3.167 2.374 2.105 1.00 91.44 97 LEU A N 1
ATOM 763 C CA . LEU A 1 97 ? 3.335 0.911 1.992 1.00 91.44 97 LEU A CA 1
ATOM 764 C C . LEU A 1 97 ? 4.806 0.500 1.819 1.00 91.44 97 LEU A C 1
ATOM 766 O O . LEU A 1 97 ? 5.119 -0.685 1.761 1.00 91.44 97 LEU A O 1
ATOM 770 N N . GLY A 1 98 ? 5.716 1.469 1.711 1.00 94.00 98 GLY A N 1
ATOM 771 C CA . GLY A 1 98 ? 7.132 1.210 1.507 1.00 94.00 98 GLY A CA 1
ATOM 772 C C . GLY A 1 98 ? 7.434 0.644 0.120 1.00 94.00 98 GLY A C 1
ATOM 773 O O . GLY A 1 98 ? 6.865 1.072 -0.884 1.00 94.00 98 GLY A O 1
ATOM 774 N N . TRP A 1 99 ? 8.387 -0.286 0.062 1.00 95.56 99 TRP A N 1
ATOM 775 C CA . TRP A 1 99 ? 8.865 -0.879 -1.187 1.00 95.56 99 TRP A CA 1
ATOM 776 C C . TRP A 1 99 ? 7.906 -1.929 -1.732 1.00 95.56 99 TRP A C 1
ATOM 778 O O . TRP A 1 99 ? 7.635 -2.936 -1.075 1.00 95.56 99 TRP A O 1
ATOM 788 N N . LEU A 1 100 ? 7.476 -1.710 -2.970 1.00 95.38 100 LEU A N 1
ATOM 789 C CA . LEU A 1 100 ? 6.546 -2.556 -3.696 1.00 95.38 100 LEU A CA 1
ATOM 790 C C . LEU A 1 100 ? 7.079 -2.838 -5.102 1.00 95.38 100 LEU A C 1
ATOM 792 O O . LEU A 1 100 ? 7.738 -1.989 -5.702 1.00 95.38 100 LEU A O 1
ATOM 796 N N . TYR A 1 101 ? 6.777 -4.016 -5.636 1.00 93.69 101 TYR A N 1
ATOM 797 C CA . TYR A 1 101 ? 7.053 -4.364 -7.029 1.00 93.69 101 TYR A CA 1
ATOM 798 C C . TYR A 1 101 ? 5.737 -4.501 -7.790 1.00 93.69 101 TYR A C 1
ATOM 800 O O . TYR A 1 101 ? 4.856 -5.243 -7.356 1.00 93.69 101 TYR A O 1
ATOM 808 N N . ALA A 1 102 ? 5.601 -3.776 -8.898 1.00 92.31 102 ALA A N 1
ATOM 809 C CA . ALA A 1 102 ? 4.439 -3.817 -9.773 1.00 92.31 102 ALA A CA 1
ATOM 810 C C . ALA A 1 102 ? 4.641 -4.847 -10.890 1.00 92.31 102 ALA A C 1
ATOM 812 O O . ALA A 1 102 ? 5.608 -4.780 -11.646 1.00 92.31 102 ALA A O 1
ATOM 813 N N . ALA A 1 103 ? 3.678 -5.751 -11.023 1.00 89.25 103 ALA A N 1
ATOM 814 C CA . ALA A 1 103 ? 3.507 -6.661 -12.146 1.00 89.25 103 ALA A CA 1
ATOM 815 C C . ALA A 1 103 ? 2.137 -6.365 -12.787 1.00 89.25 103 ALA A C 1
ATOM 817 O O . ALA A 1 103 ? 1.136 -6.990 -12.414 1.00 89.25 103 ALA A O 1
ATOM 818 N N . PRO A 1 104 ? 2.054 -5.348 -13.666 1.00 86.44 104 PRO A N 1
ATOM 819 C CA . PRO A 1 104 ? 0.819 -5.037 -14.371 1.00 86.44 104 PRO A CA 1
ATOM 820 C C . PRO A 1 104 ? 0.434 -6.184 -15.303 1.00 86.44 104 PRO A C 1
ATOM 822 O O . PRO A 1 104 ? 1.295 -6.843 -15.886 1.00 86.44 104 PR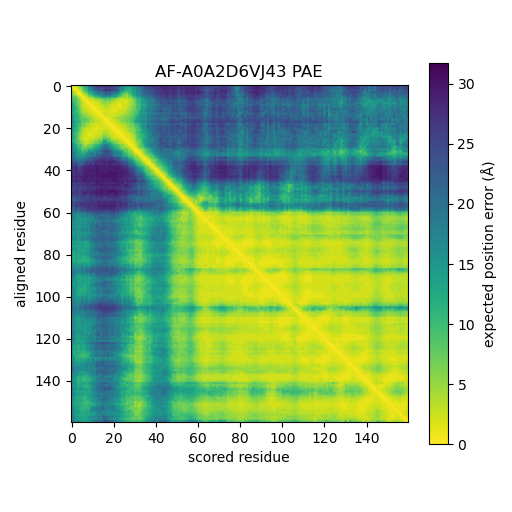O A O 1
ATOM 825 N N . ILE A 1 105 ? -0.868 -6.394 -1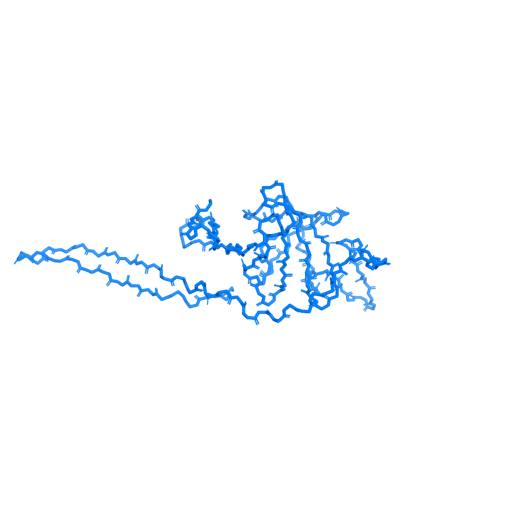5.430 1.00 82.38 105 ILE A N 1
ATOM 826 C CA . ILE A 1 105 ? -1.486 -7.329 -16.370 1.00 82.38 105 ILE A CA 1
ATOM 827 C C . ILE A 1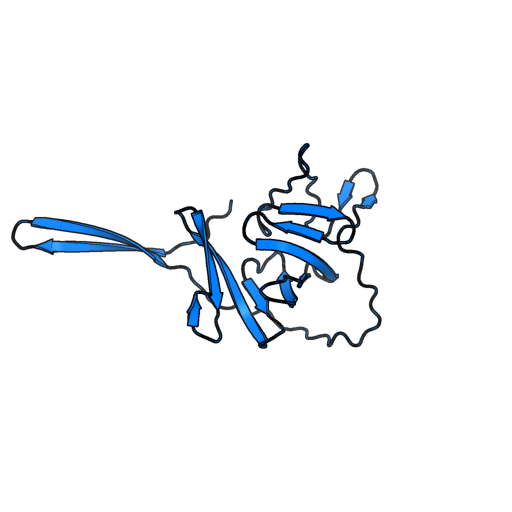 105 ? -2.542 -6.560 -17.183 1.00 82.38 105 ILE A C 1
ATOM 829 O O . ILE A 1 105 ? -2.656 -5.336 -17.066 1.00 82.38 105 ILE A O 1
ATOM 833 N N . GLU A 1 106 ? -3.297 -7.248 -18.034 1.00 75.25 106 GLU A N 1
ATOM 834 C CA . GLU A 1 106 ? -4.347 -6.614 -18.836 1.00 75.25 106 GLU A CA 1
ATOM 835 C C . GLU A 1 106 ? -5.474 -6.004 -17.956 1.00 75.25 106 GLU A C 1
ATOM 837 O O . GLU A 1 106 ? -5.589 -6.261 -16.750 1.00 75.25 106 GLU A O 1
ATOM 842 N N . ASP A 1 107 ? -6.312 -5.154 -18.559 1.00 72.50 107 ASP A N 1
ATOM 843 C CA . ASP A 1 107 ? -7.517 -4.564 -17.945 1.00 72.50 107 ASP A CA 1
ATOM 844 C C . ASP A 1 107 ? -7.304 -3.660 -16.706 1.00 72.50 107 ASP A C 1
ATOM 846 O O . ASP A 1 107 ? -8.108 -3.684 -15.766 1.00 72.50 107 ASP A O 1
ATOM 850 N N . ASP A 1 108 ? -6.244 -2.841 -16.687 1.00 77.00 108 ASP A N 1
ATOM 851 C CA . ASP A 1 108 ? -5.903 -1.919 -15.578 1.00 77.00 108 ASP A CA 1
ATOM 852 C C . ASP A 1 108 ? -5.738 -2.618 -14.208 1.00 77.00 108 ASP A C 1
ATOM 854 O O . ASP A 1 108 ? -5.837 -1.992 -13.139 1.00 77.00 108 ASP A O 1
ATOM 858 N N . SER A 1 109 ? -5.498 -3.931 -14.234 1.00 81.56 109 SER A N 1
ATOM 859 C CA . SER A 1 109 ? -5.239 -4.747 -13.054 1.00 81.56 109 SER A CA 1
ATOM 860 C C . SER A 1 109 ? -3.746 -4.989 -12.872 1.00 81.56 109 SER A C 1
ATOM 862 O O . SER A 1 109 ? -2.966 -4.981 -13.824 1.00 81.56 109 SER A O 1
ATOM 864 N N . LEU A 1 110 ? -3.312 -5.139 -11.622 1.00 88.56 110 LEU A N 1
ATOM 865 C CA . LEU A 1 110 ? -1.917 -5.430 -11.333 1.00 88.56 110 LEU A CA 1
ATOM 866 C C . LEU A 1 110 ? -1.746 -6.305 -10.099 1.00 88.56 110 LEU A C 1
ATOM 868 O O . LEU A 1 110 ? -2.467 -6.187 -9.105 1.00 88.56 110 LEU A O 1
ATOM 872 N N . TRP A 1 111 ? -0.719 -7.142 -10.164 1.00 90.81 111 TRP A N 1
ATOM 873 C CA . TRP A 1 111 ? -0.148 -7.781 -8.996 1.00 90.81 111 TRP A CA 1
ATOM 874 C C . TRP A 1 111 ? 0.915 -6.871 -8.384 1.00 90.81 111 TRP A C 1
ATOM 876 O O . TRP A 1 111 ? 1.764 -6.311 -9.074 1.00 90.81 111 TRP A O 1
ATOM 886 N N . ILE A 1 112 ? 0.871 -6.727 -7.068 1.00 93.12 112 ILE A N 1
ATOM 887 C CA . ILE A 1 112 ? 1.831 -5.988 -6.262 1.00 93.12 112 ILE A CA 1
ATOM 888 C C . ILE A 1 112 ? 2.503 -6.988 -5.340 1.00 93.12 112 ILE A C 1
ATOM 890 O O . ILE A 1 112 ? 1.842 -7.605 -4.509 1.00 93.12 112 ILE A O 1
ATOM 894 N N . TRP A 1 113 ? 3.817 -7.129 -5.440 1.00 94.12 113 TRP A N 1
ATOM 895 C CA . TRP A 1 113 ? 4.570 -7.837 -4.415 1.00 94.12 113 TRP A CA 1
ATOM 896 C C . TRP A 1 113 ? 5.000 -6.862 -3.324 1.00 94.12 113 TRP A C 1
ATOM 898 O O . TRP A 1 113 ? 5.572 -5.806 -3.606 1.00 94.12 113 TRP A O 1
ATOM 908 N N . SER A 1 114 ? 4.770 -7.244 -2.072 1.00 92.81 114 SER A N 1
ATOM 909 C CA . SER A 1 114 ? 5.336 -6.592 -0.894 1.00 92.81 114 SER A CA 1
ATOM 910 C C . SER A 1 114 ? 6.065 -7.609 -0.022 1.00 92.81 114 SER A C 1
ATOM 912 O O . SER A 1 114 ? 5.724 -8.795 0.013 1.00 92.81 114 SER A O 1
ATOM 914 N N . LYS A 1 115 ? 7.059 -7.144 0.737 1.00 92.12 115 LYS A N 1
ATOM 915 C CA . LYS A 1 115 ? 7.766 -8.005 1.693 1.00 92.12 115 LYS A CA 1
ATOM 916 C C . LYS A 1 115 ? 6.832 -8.516 2.796 1.00 92.12 115 LYS A C 1
ATOM 918 O O . LYS A 1 115 ? 6.965 -9.666 3.205 1.00 92.12 115 LYS A O 1
ATOM 923 N N . GLU A 1 116 ? 5.927 -7.660 3.262 1.00 90.31 116 GLU A N 1
ATOM 924 C CA . GLU A 1 116 ? 5.054 -7.908 4.416 1.00 90.31 116 GLU A CA 1
ATOM 925 C C . GLU A 1 116 ? 3.817 -8.732 4.046 1.00 90.31 116 GLU A C 1
ATOM 927 O O . GLU A 1 116 ? 3.490 -9.684 4.747 1.00 90.31 116 GLU A O 1
ATOM 932 N N . HIS A 1 117 ? 3.176 -8.437 2.912 1.00 89.75 117 HIS A N 1
ATOM 933 C CA . HIS A 1 117 ? 1.899 -9.052 2.524 1.00 89.75 117 HIS A CA 1
ATOM 934 C C . HIS A 1 117 ? 1.975 -9.915 1.262 1.00 89.75 117 HIS A C 1
ATOM 936 O O . HIS A 1 117 ? 0.944 -10.395 0.793 1.00 89.75 117 HIS A O 1
ATOM 942 N N . ARG A 1 118 ? 3.181 -10.153 0.726 1.00 92.81 118 ARG A N 1
ATOM 943 C CA . ARG A 1 118 ? 3.417 -11.019 -0.441 1.00 92.81 118 ARG A CA 1
ATOM 944 C C . ARG A 1 118 ? 2.683 -10.478 -1.672 1.00 92.81 118 ARG A C 1
ATOM 946 O O . ARG A 1 118 ? 2.675 -9.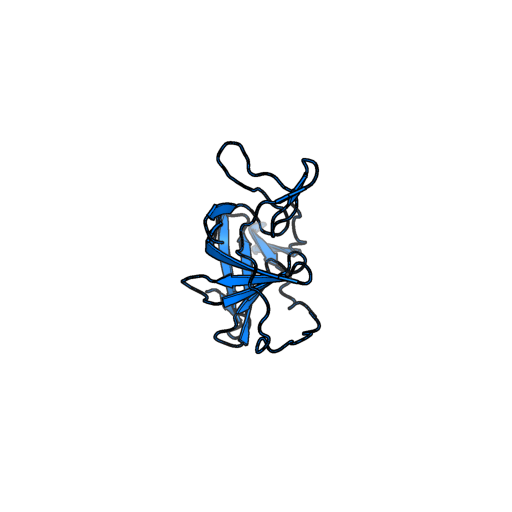264 -1.878 1.00 92.81 118 ARG A O 1
ATOM 953 N N . TRP A 1 119 ? 2.148 -11.360 -2.515 1.00 92.25 119 TRP A N 1
ATOM 954 C CA . TRP A 1 119 ? 1.441 -10.994 -3.739 1.00 92.25 119 TRP A CA 1
ATOM 955 C C . TRP A 1 119 ? 0.008 -10.551 -3.449 1.00 92.25 119 TRP A C 1
ATOM 957 O O . TRP A 1 119 ? -0.823 -11.333 -2.975 1.00 92.25 119 TRP A O 1
ATOM 967 N N . LEU A 1 120 ? -0.252 -9.295 -3.793 1.00 93.06 120 LEU A N 1
ATOM 968 C CA . LEU A 1 120 ? -1.515 -8.592 -3.673 1.00 93.06 120 LEU A CA 1
ATOM 969 C C . LEU A 1 120 ? -2.064 -8.294 -5.068 1.00 93.06 120 LEU A C 1
ATOM 971 O O . LEU A 1 120 ? -1.389 -7.639 -5.853 1.00 93.06 120 LEU A O 1
ATOM 975 N N . TRP A 1 121 ? -3.276 -8.719 -5.385 1.00 91.00 121 TRP A N 1
ATOM 976 C CA . TRP A 1 121 ? -3.957 -8.304 -6.607 1.00 91.00 121 TRP A CA 1
ATOM 977 C C . TRP A 1 121 ? -4.815 -7.077 -6.338 1.00 91.00 121 TRP A C 1
ATOM 979 O O . TRP A 1 121 ? -5.545 -7.022 -5.346 1.00 91.00 121 TRP A O 1
ATOM 989 N N . THR A 1 122 ? -4.749 -6.086 -7.217 1.00 90.12 122 THR A N 1
ATOM 990 C CA . THR A 1 122 ? -5.632 -4.923 -7.162 1.00 90.12 122 THR A CA 1
ATOM 991 C C . THR A 1 122 ? -5.893 -4.371 -8.562 1.00 90.12 122 THR A C 1
ATOM 993 O O . THR A 1 122 ? -5.282 -4.774 -9.551 1.00 90.12 122 THR A O 1
ATOM 996 N N . ARG A 1 123 ? -6.814 -3.417 -8.639 1.00 87.69 123 ARG A N 1
ATOM 997 C CA . ARG A 1 123 ? -7.113 -2.610 -9.820 1.00 87.69 123 ARG A CA 1
ATOM 998 C C . ARG A 1 123 ? -7.250 -1.162 -9.409 1.00 87.69 123 ARG A C 1
ATOM 1000 O O . ARG A 1 123 ? -7.617 -0.848 -8.276 1.00 87.69 123 ARG A O 1
ATOM 1007 N N . ARG A 1 124 ? -7.042 -0.269 -10.366 1.00 86.69 124 ARG A N 1
ATOM 1008 C CA . ARG A 1 124 ? -7.150 1.171 -10.133 1.00 86.69 124 ARG A CA 1
ATOM 1009 C C . ARG A 1 124 ? -8.523 1.606 -9.594 1.00 86.69 124 ARG A C 1
ATOM 1011 O O . ARG A 1 124 ? -8.605 2.551 -8.818 1.00 86.69 124 ARG A O 1
ATOM 1018 N N . ASP A 1 125 ? -9.597 0.940 -10.003 1.00 84.69 125 ASP A N 1
ATOM 1019 C CA . ASP A 1 125 ? -10.970 1.244 -9.587 1.00 84.69 125 ASP A CA 1
ATOM 1020 C C . ASP A 1 125 ? -11.377 0.614 -8.245 1.00 84.69 125 ASP A C 1
ATOM 1022 O O . ASP A 1 125 ? -12.361 1.062 -7.652 1.00 84.69 125 ASP A O 1
ATOM 1026 N N . ILE A 1 126 ? -10.625 -0.379 -7.753 1.00 84.69 126 ILE A N 1
ATOM 1027 C CA . ILE A 1 126 ? -10.899 -1.062 -6.477 1.00 84.69 126 ILE A CA 1
ATOM 1028 C C . ILE A 1 126 ? -9.897 -0.719 -5.375 1.00 84.69 126 ILE A C 1
ATOM 1030 O O . ILE A 1 126 ? -10.211 -0.929 -4.207 1.00 84.69 126 ILE A O 1
ATOM 1034 N N . PHE A 1 127 ? -8.711 -0.191 -5.689 1.00 85.94 127 PHE A N 1
ATOM 1035 C CA . PHE A 1 127 ? -7.797 0.306 -4.661 1.00 85.94 127 PHE A CA 1
ATOM 1036 C C . PHE A 1 127 ? -8.538 1.348 -3.788 1.00 85.94 127 PHE A C 1
ATOM 1038 O O . PHE A 1 127 ? -9.232 2.216 -4.325 1.00 85.94 127 PHE A O 1
ATOM 1045 N N . PRO A 1 128 ? -8.468 1.264 -2.445 1.00 90.19 128 PRO A N 1
ATOM 1046 C CA . PRO A 1 128 ? -7.408 0.632 -1.663 1.00 90.19 128 PRO A CA 1
ATOM 1047 C C . PRO A 1 128 ? -7.714 -0.777 -1.132 1.00 90.19 128 PRO A C 1
ATOM 1049 O O . PRO A 1 128 ? -7.133 -1.212 -0.138 1.00 90.19 128 PRO A O 1
ATOM 1052 N N . PHE A 1 129 ? -8.596 -1.519 -1.802 1.00 90.00 129 PHE A N 1
ATOM 1053 C CA . PHE A 1 129 ? -8.742 -2.955 -1.584 1.00 90.00 129 PHE A CA 1
ATOM 1054 C C . PHE A 1 129 ? -7.694 -3.730 -2.385 1.00 90.00 129 PHE A C 1
ATOM 1056 O O . PHE A 1 129 ? -7.449 -3.432 -3.559 1.00 90.00 129 PHE A O 1
ATOM 1063 N N . ALA A 1 130 ? -7.112 -4.759 -1.774 1.00 90.88 130 ALA A N 1
ATOM 1064 C CA . ALA A 1 130 ? -6.261 -5.706 -2.478 1.00 90.88 130 ALA A CA 1
ATOM 1065 C C . ALA A 1 130 ? -6.489 -7.132 -1.986 1.00 90.88 130 ALA A C 1
ATOM 1067 O O . ALA A 1 130 ? -6.679 -7.370 -0.796 1.00 90.88 130 ALA A O 1
ATOM 1068 N N . TYR A 1 131 ? -6.451 -8.083 -2.906 1.00 88.31 131 TYR A N 1
ATOM 1069 C CA . TYR A 1 131 ? -6.575 -9.498 -2.609 1.00 88.31 131 TYR A CA 1
ATOM 1070 C C . TYR A 1 131 ? -5.194 -10.099 -2.350 1.00 88.31 131 TYR A C 1
ATOM 1072 O O . TYR A 1 131 ? -4.340 -10.107 -3.233 1.00 88.31 131 TYR A O 1
ATOM 1080 N N . ARG A 1 132 ? -4.962 -10.610 -1.145 1.00 91.44 132 ARG A N 1
ATOM 1081 C CA . ARG A 1 132 ? -3.751 -11.328 -0.762 1.00 91.44 132 ARG A CA 1
ATOM 1082 C C . ARG A 1 132 ? -3.868 -12.790 -1.174 1.00 91.44 132 ARG A C 1
ATOM 1084 O O . ARG A 1 132 ? -4.713 -13.532 -0.684 1.00 91.44 132 ARG A O 1
ATOM 1091 N N . SER A 1 133 ? -2.983 -13.199 -2.078 1.00 85.69 133 SER A N 1
ATOM 1092 C CA . SER A 1 133 ? -2.951 -14.570 -2.605 1.00 85.69 133 SER A CA 1
ATOM 1093 C C . SER A 1 133 ? -2.494 -15.613 -1.581 1.00 85.69 133 SER A C 1
ATOM 1095 O O . SER A 1 133 ? -2.917 -16.760 -1.676 1.00 85.69 133 SER A O 1
ATOM 1097 N N . GLU A 1 134 ? -1.670 -15.222 -0.603 1.00 88.19 134 GLU A N 1
ATOM 1098 C CA . GLU A 1 134 ? -1.078 -16.129 0.394 1.00 88.19 134 GLU A CA 1
ATOM 1099 C C . GLU A 1 134 ? -2.141 -16.868 1.225 1.00 88.19 134 GLU A C 1
ATOM 1101 O O . GLU A 1 134 ? -2.014 -18.060 1.485 1.00 88.19 134 GLU A O 1
ATOM 1106 N N . ASP A 1 135 ? -3.198 -16.163 1.626 1.00 88.94 135 ASP A N 1
ATOM 1107 C CA . ASP A 1 135 ? -4.278 -16.670 2.478 1.00 88.94 135 ASP A CA 1
ATOM 1108 C C . ASP A 1 135 ? -5.668 -16.505 1.847 1.00 88.94 135 ASP A C 1
ATOM 1110 O O . ASP A 1 135 ? -6.684 -16.642 2.527 1.00 88.94 135 ASP A O 1
ATOM 1114 N N . ALA A 1 136 ? -5.707 -16.242 0.537 1.00 85.75 136 ALA A N 1
ATOM 1115 C CA . ALA A 1 136 ? -6.919 -16.091 -0.259 1.00 85.75 136 ALA A CA 1
ATOM 1116 C C . ALA A 1 136 ? -7.941 -15.108 0.343 1.00 85.75 136 ALA A C 1
ATOM 1118 O O . ALA A 1 136 ? -9.139 -15.392 0.432 1.00 85.75 136 ALA A O 1
ATOM 1119 N N . ASN A 1 137 ? -7.461 -13.941 0.773 1.00 88.06 137 ASN A N 1
ATOM 1120 C CA . ASN A 1 137 ? -8.252 -12.992 1.543 1.00 88.06 137 ASN A CA 1
ATOM 1121 C C . ASN A 1 137 ? -8.095 -11.547 1.054 1.00 88.06 137 ASN A C 1
ATOM 1123 O O . ASN A 1 137 ? -7.103 -11.173 0.442 1.00 88.06 137 ASN A O 1
ATOM 1127 N N . TRP A 1 138 ? -9.081 -10.706 1.354 1.00 88.00 138 TRP A N 1
ATOM 1128 C CA . TRP A 1 138 ? -9.015 -9.277 1.084 1.00 88.00 138 TRP A CA 1
ATOM 1129 C C . TRP A 1 138 ? -8.349 -8.515 2.227 1.00 88.00 138 TRP A C 1
ATOM 1131 O O . TRP A 1 138 ? -8.635 -8.730 3.405 1.00 88.00 138 TRP A O 1
ATOM 1141 N N . LEU A 1 139 ? -7.506 -7.562 1.851 1.00 90.81 139 LEU A N 1
ATOM 1142 C CA . LEU A 1 139 ? -6.998 -6.503 2.703 1.00 90.81 139 LEU A CA 1
ATOM 1143 C C . LEU A 1 139 ? -7.603 -5.174 2.258 1.00 90.81 139 LEU A C 1
ATOM 1145 O O . LEU A 1 139 ? -7.834 -4.939 1.068 1.00 90.81 139 LEU A O 1
ATOM 1149 N N . TYR A 1 140 ? -7.841 -4.292 3.220 1.00 90.94 140 TYR A N 1
ATOM 1150 C CA . TYR A 1 140 ? -8.218 -2.910 2.958 1.00 90.94 140 TYR A CA 1
ATOM 1151 C C . TYR A 1 140 ? -7.206 -1.965 3.591 1.00 90.94 140 TYR A C 1
ATOM 1153 O O . TYR A 1 140 ? -7.057 -1.927 4.813 1.00 90.94 140 TYR A O 1
ATOM 1161 N N . PHE A 1 141 ? -6.520 -1.209 2.739 1.00 89.88 141 PHE A N 1
ATOM 1162 C CA . PHE A 1 141 ? -5.540 -0.209 3.132 1.00 89.88 141 PHE A CA 1
ATOM 1163 C C . PHE A 1 141 ? -6.227 1.139 3.336 1.00 89.88 141 PHE A C 1
ATOM 1165 O O . PHE A 1 141 ? -6.999 1.584 2.489 1.00 89.88 141 PHE A O 1
ATOM 1172 N N . PHE A 1 142 ? -5.948 1.845 4.426 1.00 86.25 142 PHE A N 1
ATOM 1173 C CA . PHE A 1 142 ? -6.492 3.190 4.584 1.00 86.25 142 PHE A CA 1
ATOM 1174 C C . PHE A 1 142 ? -5.627 4.084 5.454 1.00 86.25 142 PHE A C 1
ATOM 1176 O O . PHE A 1 142 ? -4.971 3.650 6.397 1.00 86.25 142 PHE A O 1
ATOM 1183 N N . LEU A 1 143 ? -5.664 5.369 5.113 1.00 81.56 143 LEU A N 1
ATOM 1184 C CA . LEU A 1 143 ? -5.072 6.442 5.891 1.00 81.56 143 LEU A CA 1
ATOM 1185 C C . LEU A 1 143 ? -6.178 7.103 6.711 1.00 81.56 143 LEU A C 1
ATOM 1187 O O . LEU A 1 143 ? -7.191 7.534 6.155 1.00 81.56 143 LEU A O 1
ATOM 1191 N N . ARG A 1 144 ? -5.988 7.186 8.023 1.00 74.88 144 ARG A N 1
ATOM 1192 C CA . ARG A 1 144 ? -6.899 7.899 8.919 1.00 74.88 144 ARG A CA 1
ATOM 1193 C C . ARG A 1 144 ? -6.632 9.398 8.891 1.00 74.88 144 ARG A C 1
ATOM 1195 O O . ARG A 1 144 ? -5.572 9.857 8.468 1.00 74.88 144 ARG A O 1
ATOM 1202 N N . SER A 1 145 ? -7.595 10.172 9.381 1.00 73.94 145 SER A N 1
ATOM 1203 C CA . SER A 1 145 ? -7.488 11.631 9.484 1.00 73.94 145 SER A CA 1
ATOM 1204 C C . SER A 1 145 ? -6.337 12.109 10.381 1.00 73.94 145 SER A C 1
ATOM 1206 O O . SER A 1 145 ? -5.860 13.228 10.206 1.00 73.94 145 SER A O 1
ATOM 1208 N N . ASP A 1 146 ? -5.849 11.263 11.291 1.00 77.06 146 ASP A N 1
ATOM 1209 C CA . ASP A 1 146 ? -4.671 11.517 12.131 1.00 77.06 146 ASP A CA 1
ATOM 1210 C C . ASP A 1 146 ? -3.328 11.182 11.449 1.00 77.06 146 ASP A C 1
ATOM 1212 O O . ASP A 1 146 ? -2.270 11.362 12.051 1.00 77.06 146 ASP A O 1
ATOM 1216 N N . GLY A 1 147 ? -3.354 10.717 10.195 1.00 75.06 147 GLY A N 1
ATOM 1217 C CA . GLY A 1 147 ? -2.167 10.350 9.423 1.00 75.06 147 GLY A CA 1
ATOM 1218 C C . GLY A 1 147 ? -1.655 8.931 9.677 1.00 75.06 147 GLY A C 1
ATOM 1219 O O . GLY A 1 147 ? -0.651 8.546 9.079 1.00 75.06 147 GLY A O 1
ATOM 1220 N N . SER A 1 148 ? -2.322 8.137 10.520 1.00 80.56 148 SER A N 1
ATOM 1221 C CA . SER A 1 148 ? -1.978 6.724 10.704 1.00 80.56 148 SER A CA 1
ATOM 1222 C C . SER A 1 148 ? -2.462 5.871 9.529 1.00 80.56 148 SER A C 1
ATOM 1224 O O . SER A 1 148 ? -3.597 6.002 9.058 1.00 80.56 148 SER A O 1
ATOM 1226 N N . PHE A 1 149 ? -1.583 4.997 9.039 1.00 84.81 149 PHE A N 1
ATOM 1227 C CA . PHE A 1 149 ? -1.902 4.021 8.003 1.00 84.81 149 PHE A CA 1
ATOM 1228 C C . PHE A 1 149 ? -2.259 2.685 8.649 1.00 84.81 149 PHE A C 1
ATOM 1230 O O . PHE A 1 149 ? -1.539 2.209 9.524 1.00 84.81 149 PHE A O 1
ATOM 1237 N N . HIS A 1 150 ? -3.372 2.102 8.223 1.00 86.94 150 HIS A N 1
ATOM 1238 C CA . HIS A 1 150 ? -3.918 0.877 8.785 1.00 86.94 150 HIS A CA 1
ATOM 1239 C C . HIS A 1 150 ? -4.320 -0.102 7.692 1.00 86.94 150 HIS A C 1
ATOM 1241 O O . HIS A 1 150 ? -4.683 0.283 6.575 1.00 86.94 150 HIS A O 1
ATOM 1247 N N . ILE A 1 151 ? -4.298 -1.376 8.066 1.00 89.88 151 ILE A N 1
ATOM 1248 C CA . ILE A 1 151 ? -4.646 -2.494 7.205 1.00 89.88 151 ILE A CA 1
ATOM 1249 C C . ILE A 1 151 ? -5.730 -3.280 7.921 1.00 89.88 151 ILE A C 1
ATOM 1251 O O . ILE A 1 151 ? -5.560 -3.669 9.072 1.00 89.88 151 ILE A O 1
ATOM 1255 N N . PHE A 1 152 ? -6.868 -3.479 7.269 1.00 88.44 152 PHE A N 1
ATOM 1256 C CA . PHE A 1 152 ? -7.930 -4.332 7.792 1.00 88.44 152 PHE A CA 1
ATOM 1257 C C . PHE A 1 152 ? -7.934 -5.668 7.052 1.00 88.44 152 PHE A C 1
ATOM 1259 O O . PHE A 1 152 ? -8.027 -5.690 5.821 1.00 88.44 152 PHE A O 1
ATOM 1266 N N . ASN A 1 153 ? -7.849 -6.764 7.803 1.00 89.25 153 ASN A N 1
ATOM 1267 C CA . ASN A 1 153 ? -7.892 -8.128 7.297 1.00 89.25 153 ASN A CA 1
ATOM 1268 C C . ASN A 1 153 ? -9.318 -8.687 7.424 1.00 89.25 153 ASN A C 1
ATOM 1270 O O . ASN A 1 153 ? -9.865 -8.791 8.521 1.00 89.25 153 ASN A O 1
ATOM 1274 N N . TYR A 1 154 ? -9.916 -9.077 6.294 1.00 85.19 154 TYR A N 1
ATOM 1275 C CA . TYR A 1 154 ? -11.289 -9.595 6.260 1.00 85.19 154 TYR A CA 1
ATOM 1276 C C . TYR A 1 154 ? -11.450 -11.041 6.724 1.00 85.19 154 TYR A C 1
ATOM 1278 O O . TYR A 1 154 ? -12.548 -11.411 7.125 1.00 85.19 154 TYR A O 1
ATOM 1286 N N . ALA A 1 155 ? -10.399 -11.856 6.685 1.00 84.88 155 ALA A N 1
ATOM 1287 C CA . ALA A 1 155 ? -10.446 -13.227 7.172 1.00 84.88 155 ALA A CA 1
ATOM 1288 C C . ALA A 1 155 ? -10.469 -13.263 8.703 1.00 84.88 155 ALA A C 1
ATOM 1290 O O . ALA A 1 155 ? -11.102 -14.142 9.284 1.00 84.88 155 ALA A O 1
ATOM 1291 N N . THR A 1 156 ? -9.792 -12.313 9.356 1.00 89.69 156 THR A N 1
ATOM 1292 C CA . THR A 1 156 ? -9.721 -12.224 10.824 1.00 89.69 156 THR A CA 1
ATOM 1293 C C . THR A 1 156 ? -10.647 -11.169 11.423 1.00 89.69 156 THR A C 1
ATOM 1295 O O . THR A 1 156 ? -10.780 -11.111 12.643 1.00 89.69 156 THR A O 1
ATOM 1298 N N . GLU A 1 157 ? -11.261 -10.328 10.589 1.00 85.00 157 GLU A N 1
ATOM 1299 C CA . GLU A 1 157 ? -12.070 -9.171 10.9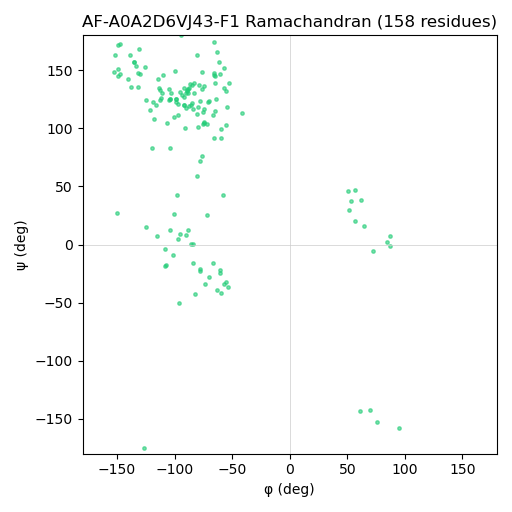93 1.00 85.00 157 GLU A CA 1
ATOM 1300 C C . GLU A 1 157 ? -11.325 -8.222 11.956 1.00 85.00 157 GLU A C 1
ATOM 1302 O O . GLU A 1 157 ? -11.900 -7.653 12.887 1.00 85.00 157 GLU A O 1
ATOM 1307 N N . SER A 1 158 ? -10.019 -8.042 11.738 1.00 84.69 158 SER A N 1
ATOM 1308 C CA . SER A 1 158 ? -9.142 -7.273 12.627 1.00 84.69 158 SER A CA 1
ATOM 1309 C C . SER A 1 158 ? -8.152 -6.390 11.870 1.00 84.69 158 SER A C 1
ATOM 1311 O O . SER A 1 158 ? -7.899 -6.580 10.681 1.00 84.69 158 SER A O 1
ATOM 1313 N N . TYR A 1 159 ? -7.567 -5.422 12.580 1.00 86.00 159 TYR A N 1
ATOM 1314 C CA . TYR A 1 159 ? -6.454 -4.627 12.060 1.00 86.00 159 TYR A CA 1
ATOM 1315 C C . TYR A 1 159 ? -5.136 -5.408 12.161 1.00 86.00 159 TYR A C 1
ATOM 1317 O O . TYR A 1 159 ? -4.900 -6.049 13.189 1.00 86.00 159 TYR A O 1
ATOM 1325 N N . GLU A 1 160 ? -4.319 -5.345 11.106 1.00 85.50 160 GLU A N 1
ATOM 1326 C CA . GLU A 1 160 ? -2.903 -5.761 11.084 1.00 85.50 160 GLU A CA 1
ATOM 1327 C C . GLU A 1 160 ? -1.983 -4.568 11.392 1.00 85.50 160 GLU A C 1
ATOM 1329 O O . GLU A 1 160 ? -2.332 -3.424 10.998 1.00 85.50 160 GLU A O 1
#

Nearest PDB structures (foldseek):
  6sgb-assembly1_F3  TM=3.510E-01  e=1.184E+00  Trypanosoma brucei brucei
  3wpa-assembly1_A  TM=2.172E-01  e=5.086E-01  Acinetobacter sp. Tol 5

pLDDT: mean 78.23, std 17.41, range [31.2, 95.88]

Solvent-accessible surface area (backbone atoms only — not comparable to full-atom values): 9716 Å² total; per-residue (Å²): 125,83,78,72,83,57,50,70,46,78,48,73,50,68,55,97,85,70,49,72,52,76,50,78,43,78,43,74,84,78,73,76,80,88,70,78,79,77,77,71,76,85,82,63,93,67,80,77,51,68,36,54,59,70,46,66,61,97,82,42,55,36,38,92,88,42,62,70,72,54,45,98,89,40,44,32,82,40,84,48,84,41,45,31,31,76,43,78,90,10,30,30,42,30,79,89,75,42,66,34,35,40,43,45,53,76,91,70,26,33,39,33,39,31,88,88,64,39,49,24,40,35,31,60,89,53,38,55,39,30,39,26,64,90,77,75,34,49,36,38,55,47,72,46,97,87,69,50,75,44,34,37,33,64,84,75,74,40,76,104